Protein AF-A0A968ZN61-F1 (afdb_monomer_lite)

Radius of gyration: 27.46 Å; chains: 1; bounding box: 70×58×65 Å

pLDDT: mean 72.93, std 14.41, range [35.94, 94.31]

Foldseek 3Di:
DDWDADPVVRFIWDADVVQQKIWGPPDPDTFMWHDPPPDIDTPPPCPVVVVVLVVVLCCLQPVVLVVLVVVCVVDPDPVVPDPDDDDDPVPVCPVSVVVSVVSNVVSNVVSVVSVCVVVVPPVVVVVVVVVVVVVCVVVDPDPPDDD

Sequence (147 aa):
MDVFACSFCQHLFTANLQAQSVQLADSLQPMAWYWNGISWRTAHHRDTSAALIWLFASTLTVIPVVIIALANYIFPPLESYGSSSAASVQDNLNFPVIWTGLTLISHGAMSLWLLAEYHRWPWYIASGIRLQRMGARWFGREPVGGN

Structure (mmCIF, N/CA/C/O backbone):
data_AF-A0A968ZN61-F1
#
_entry.id   AF-A0A968ZN61-F1
#
loop_
_atom_site.group_PDB
_atom_site.id
_atom_site.type_symbol
_atom_site.label_atom_id
_atom_site.label_alt_id
_atom_site.label_comp_id
_atom_site.label_asym_id
_atom_site.label_entity_id
_atom_site.label_seq_id
_atom_site.pdbx_PDB_ins_code
_atom_site.Cartn_x
_atom_site.Cartn_y
_atom_site.Cartn_z
_atom_site.occupancy
_atom_site.B_iso_or_equiv
_atom_site.auth_seq_id
_atom_site.auth_comp_id
_atom_site.auth_asym_id
_atom_site.auth_atom_id
_atom_site.pdbx_PDB_model_num
ATOM 1 N N . MET A 1 1 ? -37.086 -0.183 22.045 1.00 56.97 1 MET A N 1
ATOM 2 C CA . MET A 1 1 ? -35.640 0.110 21.984 1.00 56.97 1 MET A CA 1
ATOM 3 C C . MET A 1 1 ? -35.307 0.642 23.342 1.00 56.97 1 MET A C 1
ATOM 5 O O . MET A 1 1 ? -35.891 1.644 23.739 1.00 56.97 1 MET A O 1
ATOM 9 N N . ASP A 1 2 ? -34.495 -0.109 24.073 1.00 70.75 2 ASP A N 1
ATOM 10 C CA . ASP A 1 2 ? -34.474 -0.016 25.526 1.00 70.75 2 ASP A CA 1
ATOM 11 C C . ASP A 1 2 ? -33.077 0.437 25.951 1.00 70.75 2 ASP A C 1
ATOM 13 O O . ASP A 1 2 ? -32.060 -0.021 25.417 1.00 70.75 2 ASP A O 1
ATOM 17 N N . VAL A 1 3 ? -33.033 1.408 26.859 1.00 71.38 3 VAL A N 1
ATOM 18 C CA . VAL A 1 3 ? -31.791 2.015 27.341 1.00 71.38 3 VAL A CA 1
ATOM 19 C C . VAL A 1 3 ? -31.487 1.445 28.715 1.00 71.38 3 VAL A C 1
ATOM 21 O O . VAL A 1 3 ? -32.321 1.486 29.616 1.00 71.38 3 VAL A O 1
ATOM 24 N N . PHE A 1 4 ? -30.276 0.925 28.869 1.00 75.38 4 PHE A N 1
ATOM 25 C CA . PHE A 1 4 ? -29.781 0.331 30.099 1.00 75.38 4 PHE A CA 1
ATOM 26 C C . PHE A 1 4 ? -28.619 1.169 30.624 1.00 75.38 4 PHE A C 1
ATOM 28 O O . PHE A 1 4 ? -27.692 1.500 29.888 1.00 75.38 4 PHE A O 1
ATOM 35 N N . ALA A 1 5 ? -28.653 1.505 31.909 1.00 73.56 5 ALA A N 1
ATOM 36 C CA . ALA A 1 5 ? -27.543 2.160 32.587 1.00 73.56 5 ALA A CA 1
ATOM 37 C C . ALA A 1 5 ? -26.805 1.130 33.448 1.00 73.56 5 ALA A C 1
ATOM 39 O O . ALA A 1 5 ? -27.428 0.413 34.233 1.00 73.56 5 ALA A O 1
ATOM 40 N N . CYS A 1 6 ? -25.479 1.052 33.321 1.00 70.50 6 CYS A N 1
ATOM 41 C CA . CYS A 1 6 ? -24.674 0.259 34.246 1.00 70.50 6 CYS A CA 1
ATOM 42 C C . CYS A 1 6 ? -24.374 1.105 35.489 1.00 70.50 6 CYS A C 1
ATOM 44 O O . CYS A 1 6 ? -23.647 2.094 35.399 1.00 70.50 6 CYS A O 1
ATOM 46 N N . SER A 1 7 ? -24.901 0.714 36.651 1.00 72.81 7 SER A N 1
ATOM 47 C CA . SER A 1 7 ? -24.700 1.444 37.913 1.00 72.81 7 SER A CA 1
ATOM 48 C C . SER A 1 7 ? -23.238 1.485 38.369 1.00 72.81 7 SER A C 1
ATOM 50 O O . SER A 1 7 ? -22.843 2.415 39.064 1.00 72.81 7 SER A O 1
ATOM 52 N N . PHE A 1 8 ? -22.428 0.508 37.953 1.00 73.38 8 PHE A N 1
ATOM 53 C CA . PHE A 1 8 ? -21.010 0.421 38.299 1.00 73.38 8 PHE A CA 1
ATOM 54 C C . PHE A 1 8 ? -20.125 1.299 37.403 1.00 73.38 8 PHE A C 1
ATOM 56 O O . PHE A 1 8 ? -19.220 1.965 37.893 1.00 73.38 8 PHE A O 1
ATOM 63 N N . CYS A 1 9 ? -20.396 1.322 36.093 1.00 73.12 9 CYS A N 1
ATOM 64 C CA . CYS A 1 9 ? -19.578 2.052 35.116 1.00 73.12 9 CYS A CA 1
ATOM 65 C C . CYS A 1 9 ? -20.107 3.458 34.796 1.00 73.12 9 CYS A C 1
ATOM 67 O O . CYS A 1 9 ? -19.454 4.177 34.053 1.00 73.12 9 CYS A O 1
ATOM 69 N N . GLN A 1 10 ? -21.299 3.819 35.287 1.00 75.06 10 GLN A N 1
ATOM 70 C CA . GLN A 1 10 ? -21.987 5.091 35.021 1.00 75.06 10 GLN A CA 1
ATOM 71 C C . GLN A 1 10 ? -22.168 5.439 33.530 1.00 75.06 10 GLN A C 1
ATOM 73 O O . GLN A 1 10 ? -22.382 6.595 33.186 1.00 75.06 10 GLN A O 1
ATOM 78 N N . HIS A 1 11 ? -22.148 4.438 32.646 1.00 75.69 11 HIS A N 1
ATOM 79 C CA . HIS A 1 11 ? -22.360 4.629 31.213 1.00 75.69 11 HIS A CA 1
ATOM 80 C C . HIS A 1 11 ? -23.711 4.084 30.743 1.00 75.69 11 HIS A C 1
ATOM 82 O O . HIS A 1 11 ? -24.234 3.090 31.266 1.00 75.69 11 HIS A O 1
ATOM 88 N N . LEU A 1 12 ? -24.248 4.755 29.724 1.00 75.81 12 LEU A N 1
ATOM 89 C CA . LEU A 1 12 ? -25.505 4.436 29.059 1.00 75.81 12 LEU A CA 1
ATOM 90 C C . LEU A 1 12 ? -25.252 3.491 27.880 1.00 75.81 12 LEU A C 1
ATOM 92 O O . LEU A 1 12 ? -24.448 3.768 26.987 1.00 75.81 12 LEU A O 1
ATOM 96 N N . PHE A 1 13 ? -25.982 2.385 27.855 1.00 73.06 13 PHE A N 1
ATOM 97 C CA . PHE A 1 13 ? -25.978 1.409 26.777 1.00 73.06 13 PHE A CA 1
ATOM 98 C C . PHE A 1 13 ? -27.361 1.377 26.136 1.00 73.06 13 PHE A C 1
ATOM 100 O O . PHE A 1 13 ? -28.379 1.313 26.822 1.00 73.06 13 PHE A O 1
ATOM 107 N N . THR A 1 14 ? -27.414 1.391 24.810 1.00 75.00 14 THR A N 1
ATOM 108 C CA . THR A 1 14 ? -28.646 1.110 24.069 1.00 75.00 14 THR A CA 1
ATOM 109 C C . THR A 1 14 ? -28.622 -0.369 23.709 1.00 75.00 14 THR A C 1
ATOM 111 O O . THR A 1 14 ? -27.649 -0.841 23.112 1.00 75.00 14 THR A O 1
ATOM 114 N N . ALA A 1 15 ? -29.646 -1.128 24.093 1.00 71.06 15 ALA A N 1
ATOM 115 C CA . ALA A 1 15 ? -29.768 -2.513 23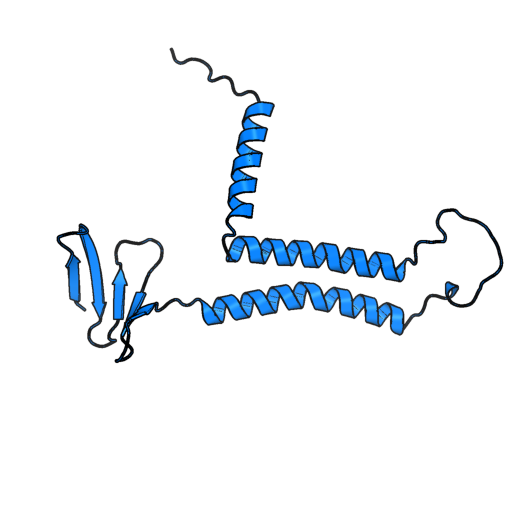.661 1.00 71.06 15 ALA A CA 1
ATOM 116 C C . ALA A 1 15 ? -30.975 -2.657 22.735 1.00 71.06 15 ALA A C 1
ATOM 118 O O . ALA A 1 15 ? -32.109 -2.290 23.052 1.00 71.06 15 ALA A O 1
ATOM 119 N N . ASN A 1 16 ? -30.713 -3.220 21.563 1.00 71.75 16 ASN A N 1
ATOM 120 C CA . ASN A 1 16 ? -31.737 -3.680 20.651 1.00 71.75 16 ASN A CA 1
ATOM 121 C C . ASN A 1 16 ? -31.863 -5.195 20.821 1.00 71.75 16 ASN A C 1
ATOM 123 O O . ASN A 1 16 ? -31.117 -5.963 20.217 1.00 71.75 16 ASN A O 1
ATOM 127 N N . LEU A 1 17 ? -32.803 -5.611 21.671 1.00 68.44 17 LEU A N 1
ATOM 128 C CA . LEU A 1 17 ? -33.087 -7.020 21.960 1.00 68.44 17 LEU A CA 1
ATOM 129 C C . LEU A 1 17 ? -33.592 -7.774 20.720 1.00 68.44 17 LEU A C 1
ATOM 131 O O . LEU A 1 17 ? -33.324 -8.961 20.569 1.00 68.44 17 LEU A O 1
ATOM 135 N N . GLN A 1 18 ? -34.266 -7.071 19.807 1.00 69.31 18 GLN A N 1
ATOM 136 C CA . GLN A 1 18 ? -34.819 -7.634 18.576 1.00 69.31 18 GLN A CA 1
ATOM 137 C C . GLN A 1 18 ? -33.721 -7.939 17.545 1.00 69.31 18 GLN A C 1
ATOM 139 O O . GLN A 1 18 ? -33.792 -8.942 16.845 1.00 69.31 18 GLN A O 1
ATOM 144 N N . ALA A 1 19 ? -32.677 -7.106 17.502 1.00 63.16 19 ALA A N 1
ATOM 145 C CA . ALA A 1 19 ? -31.476 -7.314 16.690 1.00 63.16 19 ALA A CA 1
ATOM 146 C C . ALA A 1 19 ? -30.324 -7.996 17.461 1.00 63.16 19 ALA A C 1
ATOM 148 O O . ALA A 1 19 ? -29.224 -8.118 16.928 1.00 63.16 19 ALA A O 1
ATOM 149 N N . GLN A 1 20 ? -30.557 -8.393 18.721 1.00 74.38 20 GLN A N 1
ATOM 150 C CA . GLN A 1 20 ? -29.562 -8.951 19.648 1.00 74.38 20 GLN A CA 1
ATOM 151 C C . GLN A 1 20 ? -28.233 -8.173 19.674 1.00 74.38 20 GLN A C 1
ATOM 153 O O . GLN A 1 20 ? -27.144 -8.753 19.713 1.00 74.38 20 GLN A O 1
ATOM 158 N N . SER A 1 21 ? -28.323 -6.842 19.642 1.00 70.06 21 SER A N 1
ATOM 159 C CA . SER A 1 21 ? -27.163 -5.956 19.589 1.00 70.06 21 SER A CA 1
ATOM 160 C C . SER A 1 21 ? -27.156 -4.966 20.746 1.00 70.06 21 SER A C 1
ATOM 162 O O . SER A 1 21 ? -28.196 -4.397 21.078 1.00 70.06 21 SER A O 1
ATOM 164 N N . VAL A 1 22 ? -25.981 -4.704 21.307 1.00 73.69 22 VAL A N 1
ATOM 165 C CA . VAL A 1 22 ? -25.763 -3.724 22.378 1.00 73.69 22 VAL A CA 1
ATOM 166 C C . VAL A 1 22 ? -24.779 -2.674 21.878 1.00 73.69 22 VAL A C 1
ATOM 168 O O . VAL A 1 22 ? -23.733 -3.023 21.338 1.00 73.69 22 VAL A O 1
ATOM 171 N N . GLN A 1 23 ? -25.101 -1.395 22.041 1.00 70.38 23 GLN A N 1
ATOM 172 C CA . GLN A 1 23 ? -24.260 -0.275 21.618 1.00 70.38 23 GLN A CA 1
ATOM 173 C C . GLN A 1 23 ? -24.008 0.663 22.796 1.00 70.38 23 GLN A C 1
ATOM 175 O O . GLN A 1 23 ? -24.934 0.988 23.541 1.00 70.38 23 GLN A O 1
ATOM 180 N N . LEU A 1 24 ? -22.767 1.115 22.966 1.00 73.25 24 LEU A N 1
ATOM 181 C CA . LEU A 1 24 ? -22.446 2.145 23.953 1.00 73.25 24 LEU A CA 1
ATOM 182 C C . LEU A 1 24 ? -22.914 3.511 23.428 1.00 73.25 24 LEU A C 1
ATOM 184 O O . LEU A 1 24 ? -22.425 3.968 22.397 1.00 73.25 24 LEU A O 1
ATOM 188 N N . ALA A 1 25 ? -23.857 4.148 24.126 1.00 63.31 25 ALA A N 1
ATOM 189 C CA . ALA A 1 25 ? -24.476 5.405 23.688 1.00 63.31 25 ALA A CA 1
ATOM 190 C C . ALA A 1 25 ? -23.553 6.623 23.862 1.00 63.31 25 ALA A C 1
ATOM 192 O O . ALA A 1 25 ? -23.746 7.647 23.218 1.00 63.31 25 ALA A O 1
ATOM 193 N N . ASP A 1 26 ? -22.566 6.498 24.749 1.00 60.78 26 ASP A N 1
ATOM 194 C CA . ASP A 1 26 ? -21.774 7.607 25.290 1.00 60.78 26 ASP A CA 1
ATOM 195 C C . ASP A 1 26 ? -20.374 7.734 24.654 1.00 60.78 26 ASP A C 1
ATOM 197 O O . ASP A 1 26 ? -19.514 8.475 25.118 1.00 60.78 26 ASP A O 1
ATOM 201 N N . SER A 1 27 ? -20.106 6.978 23.583 1.00 59.25 27 SER A N 1
ATOM 202 C CA . SER A 1 27 ? -18.820 7.006 22.883 1.00 59.25 27 SER A CA 1
ATOM 203 C C . SER A 1 27 ? -18.950 7.678 21.521 1.00 59.25 27 SER A C 1
ATOM 205 O O . SER A 1 27 ? -19.778 7.294 20.699 1.00 59.25 27 SER A O 1
ATOM 207 N N . LEU A 1 28 ? -18.047 8.625 21.242 1.00 53.78 28 LEU A N 1
ATOM 208 C CA . LEU A 1 28 ? -17.875 9.259 19.925 1.00 53.78 28 LEU A CA 1
ATOM 209 C C . LEU A 1 28 ? -17.591 8.243 18.804 1.00 53.78 28 LEU A C 1
ATOM 211 O O . LEU A 1 28 ? -17.777 8.544 17.627 1.00 53.78 28 LEU A O 1
ATOM 215 N N . GLN A 1 29 ? -17.133 7.040 19.160 1.00 55.91 29 GLN A N 1
ATOM 216 C CA . GLN A 1 29 ? -17.014 5.904 18.254 1.00 55.91 29 GLN A CA 1
ATOM 217 C C . GLN A 1 29 ? -18.045 4.845 18.661 1.00 55.91 29 GLN A C 1
ATOM 219 O O . GLN A 1 29 ? -17.907 4.274 19.749 1.00 55.91 29 GLN A O 1
ATOM 224 N N . PRO A 1 30 ? -19.063 4.563 17.824 1.00 56.53 30 PRO A N 1
ATOM 225 C CA . PRO A 1 30 ? -20.108 3.604 18.148 1.00 56.53 30 PRO A CA 1
ATOM 226 C C . PRO A 1 30 ? -19.508 2.199 18.214 1.00 56.53 30 PRO A C 1
ATOM 228 O O . PRO A 1 30 ? -19.300 1.516 17.210 1.00 56.53 30 PRO A O 1
ATOM 231 N N . MET A 1 31 ? -19.190 1.775 19.432 1.00 63.88 31 MET A N 1
ATOM 232 C CA . MET A 1 31 ? -18.802 0.409 19.737 1.00 63.88 31 MET A CA 1
ATOM 233 C C . MET A 1 31 ? -20.078 -0.394 19.956 1.00 63.88 31 MET A C 1
ATOM 235 O O . MET A 1 31 ? -20.752 -0.291 20.981 1.00 63.88 31 MET A O 1
ATOM 239 N N . ALA A 1 32 ? -20.432 -1.147 18.923 1.00 68.88 32 ALA A N 1
ATOM 240 C CA . ALA A 1 32 ? -21.565 -2.047 18.916 1.00 68.88 32 ALA A CA 1
ATOM 241 C C . ALA A 1 32 ? -21.070 -3.491 19.061 1.00 68.88 32 ALA A C 1
ATOM 243 O O . ALA A 1 32 ? -20.027 -3.860 18.519 1.00 68.88 32 ALA A O 1
ATOM 244 N N . TRP A 1 33 ? -21.826 -4.318 19.770 1.00 73.19 33 TRP A N 1
ATOM 245 C CA . TRP A 1 33 ? -21.638 -5.760 19.873 1.00 73.19 33 TRP A CA 1
ATOM 246 C C . TRP A 1 33 ? -22.907 -6.463 19.418 1.00 73.19 33 TRP A C 1
ATOM 248 O O . TRP A 1 33 ? -24.005 -5.995 19.711 1.00 73.19 33 TRP A O 1
ATOM 258 N N . TYR A 1 34 ? -22.761 -7.587 18.728 1.00 75.69 34 TYR A N 1
ATOM 259 C CA . TYR A 1 34 ? -23.862 -8.476 18.377 1.00 75.69 34 TYR A CA 1
ATOM 260 C C . TYR A 1 34 ? -23.658 -9.836 19.037 1.00 75.69 34 TYR A C 1
ATOM 262 O O . TYR A 1 34 ? -22.531 -10.325 19.180 1.00 75.69 34 TYR A O 1
ATOM 270 N N . TRP A 1 35 ? -24.759 -10.450 19.449 1.00 73.62 35 TRP A N 1
ATOM 271 C CA . TRP A 1 35 ? -24.770 -11.818 19.939 1.00 73.62 35 TRP A CA 1
ATOM 272 C C . TRP A 1 35 ? -25.033 -12.773 18.774 1.00 73.62 35 TRP A C 1
ATOM 274 O O . TRP A 1 35 ? -26.029 -12.632 18.072 1.00 73.62 35 TRP A O 1
ATOM 284 N N . ASN A 1 36 ? -24.147 -13.748 18.555 1.00 72.44 36 ASN A N 1
ATOM 285 C CA . ASN A 1 36 ? -24.299 -14.741 17.480 1.00 72.44 36 ASN A CA 1
ATOM 286 C C . ASN A 1 36 ? -24.879 -16.089 17.960 1.00 72.44 36 ASN A C 1
ATOM 288 O O . ASN A 1 36 ? -24.807 -17.076 17.231 1.00 72.44 36 ASN A O 1
ATOM 292 N N . GLY A 1 37 ? -25.388 -16.158 19.195 1.00 74.88 37 GLY A N 1
ATOM 293 C CA . GLY A 1 37 ? -25.877 -17.393 19.819 1.00 74.88 37 GLY A CA 1
ATOM 294 C C . GLY A 1 37 ? -24.835 -18.158 20.644 1.00 74.88 37 GLY A C 1
ATOM 295 O O . GLY A 1 37 ? -25.220 -18.912 21.532 1.00 74.88 37 GLY A O 1
ATOM 296 N N . ILE A 1 38 ? -23.537 -17.947 20.399 1.00 77.31 38 ILE A N 1
ATOM 297 C CA . ILE A 1 38 ? -22.433 -18.666 21.066 1.00 77.31 38 ILE A CA 1
ATOM 298 C C . ILE A 1 38 ? -21.495 -17.689 21.787 1.00 77.31 38 ILE A C 1
ATOM 300 O O . ILE A 1 38 ? -21.016 -17.966 22.884 1.00 77.31 38 ILE A O 1
ATOM 304 N N . SER A 1 39 ? -21.212 -16.542 21.174 1.00 76.56 39 SER A N 1
ATOM 305 C CA . SER A 1 39 ? -20.318 -15.525 21.713 1.00 76.56 39 SER A CA 1
ATOM 306 C C . SER A 1 39 ? -20.742 -14.109 21.327 1.00 76.56 39 SER A C 1
ATOM 308 O O . SER A 1 39 ? -21.360 -13.861 20.287 1.00 76.56 39 SER A O 1
ATOM 310 N N . TRP A 1 40 ? -20.379 -13.156 22.187 1.00 71.88 40 TRP A N 1
ATOM 311 C CA . TRP A 1 40 ? -20.481 -11.731 21.900 1.00 71.88 40 TRP A CA 1
ATOM 312 C C . TRP A 1 40 ? -19.364 -11.351 20.931 1.00 71.88 40 TRP A C 1
ATOM 314 O O . TRP A 1 40 ? -18.183 -11.518 21.241 1.00 71.88 40 TRP A O 1
ATOM 324 N N . ARG A 1 41 ? -19.726 -10.840 19.754 1.00 66.38 41 ARG A N 1
ATOM 325 C CA . ARG A 1 41 ? -18.774 -10.332 18.763 1.00 66.38 41 ARG A CA 1
ATOM 326 C C . ARG A 1 41 ? -18.923 -8.827 18.626 1.00 66.38 41 ARG A C 1
ATOM 328 O O . ARG A 1 41 ? -20.023 -8.288 18.676 1.00 66.38 41 ARG A O 1
ATOM 335 N N . THR A 1 42 ? -17.808 -8.131 18.453 1.00 68.06 42 THR A N 1
ATOM 336 C CA . THR A 1 42 ? -17.821 -6.705 18.126 1.00 68.06 42 THR A CA 1
ATOM 337 C C . THR A 1 42 ? -18.413 -6.533 16.726 1.00 68.06 42 THR A C 1
ATOM 339 O O . THR A 1 42 ? -17.936 -7.124 15.760 1.00 68.06 42 THR A O 1
ATOM 342 N N . ALA A 1 43 ? -19.458 -5.716 16.596 1.00 63.66 43 ALA A N 1
ATOM 343 C CA . ALA A 1 43 ? -20.052 -5.279 15.330 1.00 63.66 43 ALA A CA 1
ATOM 344 C C . ALA A 1 43 ? -19.155 -4.229 14.655 1.00 63.66 43 ALA A C 1
ATOM 346 O O . ALA A 1 43 ? -19.594 -3.170 14.208 1.00 63.66 43 ALA A O 1
ATOM 347 N N . HIS A 1 44 ? -17.851 -4.480 14.660 1.00 57.12 44 HIS A N 1
ATOM 348 C CA . HIS A 1 44 ? -16.894 -3.568 14.089 1.00 57.12 44 HIS A CA 1
ATOM 349 C C . HIS A 1 44 ? -17.003 -3.699 12.568 1.00 57.12 44 HIS A C 1
ATOM 351 O O . HIS A 1 44 ? -16.707 -4.750 12.008 1.00 57.12 44 HIS A O 1
ATOM 357 N N . HIS A 1 45 ? -17.397 -2.615 11.898 1.00 51.94 45 HIS A N 1
ATOM 358 C CA . HIS A 1 45 ? -17.381 -2.411 10.438 1.00 51.94 45 HIS A CA 1
ATOM 359 C C . HIS A 1 45 ? -15.967 -2.513 9.800 1.00 51.94 45 HIS A C 1
ATOM 361 O O . HIS A 1 45 ? -15.679 -1.930 8.752 1.00 51.94 45 HIS A O 1
ATOM 367 N N . ARG A 1 46 ? -15.048 -3.222 10.459 1.00 54.72 46 ARG A N 1
ATOM 368 C CA . ARG A 1 46 ? -13.599 -3.180 10.270 1.00 54.72 46 ARG A CA 1
ATOM 369 C C . ARG A 1 46 ? -13.110 -4.062 9.137 1.00 54.72 46 ARG A C 1
ATOM 371 O O . ARG A 1 46 ? -12.088 -3.731 8.551 1.00 54.72 46 ARG A O 1
ATOM 378 N N . ASP A 1 47 ? -13.832 -5.118 8.780 1.00 59.16 47 ASP A N 1
ATOM 379 C CA . ASP A 1 47 ? -13.301 -6.078 7.808 1.00 59.16 47 ASP A CA 1
ATOM 380 C C . ASP A 1 47 ? -13.407 -5.556 6.369 1.00 59.16 47 ASP A C 1
ATOM 382 O O . ASP A 1 47 ? -12.420 -5.562 5.633 1.00 59.16 47 ASP A O 1
ATOM 386 N N . THR A 1 48 ? -14.558 -5.002 5.974 1.00 64.44 48 THR A N 1
ATOM 387 C CA . THR A 1 48 ? -14.743 -4.481 4.608 1.00 64.44 48 THR A CA 1
ATOM 388 C C . THR A 1 48 ? -13.920 -3.219 4.359 1.00 64.44 48 THR A C 1
ATOM 390 O O . THR A 1 48 ? -13.304 -3.075 3.307 1.00 64.44 48 THR A O 1
ATOM 393 N N . SER A 1 49 ? -13.871 -2.310 5.337 1.00 75.06 49 SER A N 1
ATOM 394 C CA . SER A 1 49 ? -13.091 -1.072 5.237 1.00 75.06 49 SER A CA 1
ATOM 395 C C . SER A 1 49 ? -11.586 -1.350 5.222 1.00 75.06 49 SER A C 1
ATOM 397 O O . SER A 1 49 ? -10.878 -0.783 4.391 1.00 75.06 49 SER A O 1
ATOM 399 N N . ALA A 1 50 ? -11.099 -2.289 6.043 1.00 78.75 50 ALA A N 1
ATOM 400 C CA . ALA A 1 50 ? -9.704 -2.720 5.994 1.00 78.75 50 ALA A CA 1
ATOM 401 C C . ALA A 1 50 ? -9.350 -3.331 4.635 1.00 78.75 50 ALA A C 1
ATOM 403 O O . ALA A 1 50 ? -8.330 -2.959 4.057 1.00 78.75 50 ALA A O 1
ATOM 404 N N . ALA A 1 51 ? -10.185 -4.232 4.109 1.00 82.25 51 ALA A N 1
ATOM 405 C CA . ALA A 1 51 ? -9.933 -4.876 2.823 1.00 82.25 51 ALA A CA 1
ATOM 406 C C . ALA A 1 51 ? -9.848 -3.856 1.676 1.00 82.25 51 ALA A C 1
ATOM 408 O O . ALA A 1 51 ? -8.931 -3.928 0.858 1.00 82.25 51 ALA A O 1
ATOM 409 N N . LEU A 1 52 ? -10.747 -2.866 1.650 1.00 85.94 52 LEU A N 1
ATOM 410 C CA . LEU A 1 52 ? -10.730 -1.793 0.651 1.00 85.94 52 LEU A CA 1
ATOM 411 C C . LEU A 1 52 ? -9.476 -0.918 0.754 1.00 85.94 52 LEU A C 1
ATOM 413 O O . LEU A 1 52 ? -8.897 -0.560 -0.268 1.00 85.94 52 LEU A O 1
ATOM 417 N N . ILE A 1 53 ? -9.025 -0.607 1.970 1.00 86.31 53 ILE A N 1
ATOM 418 C CA . ILE A 1 53 ? -7.819 0.203 2.191 1.00 86.31 53 ILE A CA 1
ATOM 419 C C . ILE A 1 53 ? -6.561 -0.559 1.763 1.00 86.31 53 ILE A C 1
ATOM 421 O O . ILE A 1 53 ? -5.703 0.007 1.089 1.00 86.31 53 ILE A O 1
ATOM 425 N N . TRP A 1 54 ? -6.468 -1.851 2.084 1.00 86.69 54 TRP A N 1
ATOM 426 C CA . TRP A 1 54 ? -5.376 -2.710 1.615 1.00 86.69 54 TRP A CA 1
ATOM 427 C C . TRP A 1 54 ? -5.367 -2.854 0.090 1.00 86.69 54 TRP A C 1
ATOM 429 O O . TRP A 1 54 ? -4.305 -2.778 -0.535 1.00 86.69 54 TRP A O 1
ATOM 439 N N . LEU A 1 55 ? -6.541 -3.010 -0.528 1.00 91.56 55 LEU A N 1
ATOM 440 C CA . LEU A 1 55 ? -6.676 -3.056 -1.982 1.00 91.56 55 LEU A CA 1
ATOM 441 C C . LEU A 1 55 ? -6.246 -1.732 -2.623 1.00 91.56 55 LEU A C 1
ATOM 443 O O . LEU A 1 55 ? -5.495 -1.735 -3.595 1.00 91.56 55 LEU A O 1
ATOM 447 N N . PHE A 1 56 ? -6.654 -0.596 -2.061 1.00 92.25 56 PHE A N 1
ATOM 448 C CA . PHE A 1 56 ? -6.260 0.716 -2.566 1.00 92.25 56 PHE A CA 1
ATOM 449 C C . PHE A 1 56 ? -4.747 0.951 -2.441 1.00 92.25 56 PHE A C 1
ATOM 451 O O . PHE A 1 56 ? -4.103 1.336 -3.416 1.00 92.25 56 PHE A O 1
ATOM 458 N N . ALA A 1 57 ? -4.157 0.650 -1.280 1.00 91.62 57 ALA A N 1
ATOM 459 C CA . ALA A 1 57 ? -2.725 0.824 -1.031 1.00 91.62 57 ALA A CA 1
ATOM 460 C C . ALA A 1 57 ? -1.862 -0.087 -1.929 1.00 91.62 57 ALA A C 1
ATOM 462 O O . ALA A 1 57 ? -0.857 0.345 -2.497 1.00 91.62 57 ALA A O 1
ATOM 463 N N . SER A 1 58 ? -2.280 -1.344 -2.117 1.00 90.88 58 SER A N 1
ATOM 464 C CA . SER A 1 58 ? -1.602 -2.266 -3.037 1.00 90.88 58 SER A CA 1
ATOM 465 C C . SER A 1 58 ? -1.723 -1.809 -4.489 1.00 90.88 58 SER A C 1
ATOM 467 O O . SER A 1 58 ? -0.720 -1.776 -5.196 1.00 90.88 58 SER A O 1
ATOM 469 N N . THR A 1 59 ? -2.905 -1.363 -4.917 1.00 94.00 59 THR A N 1
ATOM 470 C CA . THR A 1 59 ? -3.134 -0.827 -6.267 1.00 94.00 59 THR A CA 1
ATOM 471 C C . THR A 1 59 ? -2.253 0.392 -6.542 1.00 94.00 59 THR A C 1
ATOM 473 O O . THR A 1 59 ? -1.592 0.453 -7.580 1.00 94.00 59 THR A O 1
ATOM 476 N N . LEU A 1 60 ? -2.178 1.325 -5.588 1.00 93.75 60 LEU A N 1
ATOM 477 C CA . LEU A 1 60 ? -1.368 2.541 -5.689 1.00 93.75 60 LEU A CA 1
ATOM 478 C C . LEU A 1 60 ? 0.137 2.246 -5.750 1.00 93.75 60 LEU A C 1
ATOM 480 O O . LEU A 1 60 ? 0.879 3.013 -6.351 1.00 93.75 60 LEU A O 1
ATOM 484 N N . THR A 1 61 ? 0.588 1.127 -5.179 1.00 93.44 61 THR A N 1
ATOM 485 C CA . THR A 1 61 ? 1.994 0.697 -5.246 1.00 93.44 61 THR A CA 1
ATOM 486 C C . THR A 1 61 ? 2.300 -0.109 -6.511 1.00 93.44 61 THR A C 1
ATOM 488 O O . THR A 1 61 ? 3.325 0.112 -7.152 1.00 93.44 61 THR A O 1
ATOM 491 N N . VAL A 1 62 ? 1.427 -1.047 -6.887 1.00 93.69 62 VAL A N 1
ATOM 492 C CA . VAL A 1 62 ? 1.686 -2.020 -7.960 1.00 93.69 62 VAL A CA 1
ATOM 493 C C . VAL A 1 62 ? 1.486 -1.407 -9.342 1.00 93.69 62 VAL A C 1
ATOM 495 O O . VAL A 1 62 ? 2.344 -1.595 -10.202 1.00 93.69 62 VAL A O 1
ATOM 498 N N . ILE A 1 63 ? 0.399 -0.660 -9.574 1.00 94.31 63 ILE A N 1
ATOM 499 C CA . ILE A 1 63 ? 0.085 -0.126 -10.912 1.00 94.31 63 ILE A CA 1
ATOM 500 C C . ILE A 1 63 ? 1.231 0.727 -11.482 1.00 94.31 63 ILE A C 1
ATOM 502 O O . ILE A 1 63 ? 1.661 0.446 -12.602 1.00 94.31 63 ILE A O 1
ATOM 506 N N . PRO A 1 64 ? 1.783 1.719 -10.758 1.00 89.94 64 PRO A N 1
ATOM 507 C CA . PRO A 1 64 ? 2.840 2.575 -11.297 1.00 89.94 64 PRO A CA 1
ATOM 508 C C . PRO A 1 64 ? 4.112 1.794 -11.635 1.00 89.94 64 PRO A C 1
ATOM 510 O O . PRO A 1 64 ? 4.730 2.018 -12.673 1.00 89.94 64 PRO A O 1
ATOM 513 N N . VAL A 1 65 ? 4.474 0.830 -10.786 1.00 91.25 65 VAL A N 1
ATOM 514 C CA . VAL A 1 65 ? 5.655 -0.019 -10.985 1.00 91.25 65 VAL A CA 1
ATOM 515 C C . VAL A 1 65 ? 5.468 -0.928 -12.196 1.00 91.25 65 VAL A C 1
ATOM 517 O O . VAL A 1 65 ? 6.375 -1.046 -13.016 1.00 91.25 65 VAL A O 1
ATOM 520 N N . VAL A 1 66 ? 4.281 -1.521 -12.354 1.00 92.19 66 VAL A N 1
ATOM 521 C CA . VAL A 1 66 ? 3.947 -2.371 -13.504 1.00 92.19 66 VAL A CA 1
ATOM 522 C C . VAL A 1 66 ? 3.948 -1.571 -14.804 1.00 92.19 66 VAL A C 1
ATOM 524 O O . VAL A 1 66 ? 4.498 -2.050 -15.790 1.00 92.19 66 VAL A O 1
ATOM 527 N N . ILE A 1 67 ? 3.401 -0.350 -14.815 1.00 92.06 67 ILE A N 1
ATOM 528 C CA . ILE A 1 67 ? 3.424 0.525 -15.999 1.00 92.06 67 ILE A CA 1
ATOM 529 C C . ILE A 1 67 ? 4.866 0.811 -16.428 1.00 92.06 67 ILE A C 1
ATOM 531 O O . ILE A 1 67 ? 5.190 0.690 -17.607 1.00 92.06 67 ILE A O 1
ATOM 535 N N . ILE A 1 68 ? 5.746 1.147 -15.483 1.00 87.44 68 ILE A N 1
ATOM 536 C CA . ILE A 1 68 ? 7.154 1.435 -15.786 1.00 87.44 68 ILE A CA 1
ATOM 537 C C . ILE A 1 68 ? 7.896 0.170 -16.230 1.00 87.44 68 ILE A C 1
ATOM 539 O O . ILE A 1 68 ? 8.681 0.220 -17.176 1.00 87.44 68 ILE A O 1
ATOM 543 N N . ALA A 1 69 ? 7.642 -0.974 -15.595 1.00 85.88 69 ALA A N 1
ATOM 544 C CA . ALA A 1 69 ? 8.240 -2.245 -15.994 1.00 85.88 69 ALA A CA 1
ATOM 545 C C . ALA A 1 69 ? 7.804 -2.656 -17.412 1.00 85.88 69 ALA A C 1
ATOM 547 O O . ALA A 1 69 ? 8.643 -3.038 -18.227 1.00 85.88 69 ALA A O 1
ATOM 548 N N . LEU A 1 70 ? 6.514 -2.512 -17.735 1.00 89.31 70 LEU A N 1
ATOM 549 C CA . LEU A 1 70 ? 5.974 -2.758 -19.074 1.00 89.31 70 LEU A CA 1
ATOM 550 C C . LEU A 1 70 ? 6.555 -1.795 -20.108 1.00 89.31 70 LEU A C 1
ATOM 552 O O . LEU A 1 70 ? 6.927 -2.232 -21.193 1.00 89.31 70 LEU A O 1
ATOM 556 N N . ALA A 1 71 ? 6.682 -0.508 -19.778 1.00 86.25 71 ALA A N 1
ATOM 557 C CA . ALA A 1 71 ? 7.297 0.470 -20.670 1.00 86.25 71 ALA A CA 1
ATOM 558 C C . ALA A 1 71 ? 8.746 0.088 -21.010 1.00 86.25 71 ALA A C 1
ATOM 560 O O . ALA A 1 71 ? 9.120 0.118 -22.179 1.00 86.25 71 ALA A O 1
ATOM 561 N N . ASN A 1 72 ? 9.526 -0.355 -20.019 1.00 83.75 72 ASN A N 1
ATOM 562 C CA . ASN A 1 72 ? 10.894 -0.837 -20.233 1.00 83.75 72 ASN A CA 1
ATOM 563 C C . ASN A 1 72 ? 10.963 -2.142 -21.037 1.00 83.75 72 ASN A C 1
ATOM 565 O O . ASN A 1 72 ? 11.932 -2.361 -21.758 1.00 83.75 72 ASN A O 1
ATOM 569 N N . TYR A 1 73 ? 9.955 -3.009 -20.921 1.00 83.56 73 TYR A N 1
ATOM 570 C CA . TYR A 1 73 ? 9.876 -4.236 -21.713 1.00 83.56 73 TYR A CA 1
A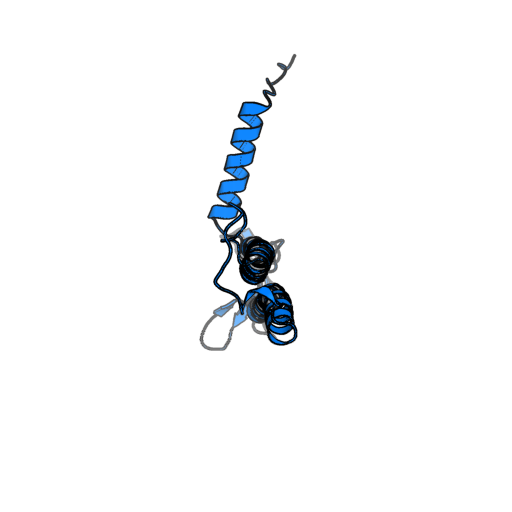TOM 571 C C . TYR A 1 73 ? 9.528 -3.959 -23.184 1.00 83.56 73 TYR A C 1
ATOM 573 O O . TYR A 1 73 ? 10.111 -4.566 -24.078 1.00 83.56 73 TYR A O 1
ATOM 581 N N . ILE A 1 74 ? 8.588 -3.042 -23.439 1.00 86.62 74 ILE A N 1
ATOM 582 C CA . ILE A 1 74 ? 8.136 -2.686 -24.795 1.00 86.62 74 ILE A CA 1
ATOM 583 C C . ILE A 1 74 ? 9.180 -1.823 -25.517 1.00 86.62 74 ILE A C 1
ATOM 585 O O . ILE A 1 74 ? 9.395 -1.992 -26.716 1.00 86.62 74 ILE A O 1
ATOM 589 N N . PHE A 1 75 ? 9.838 -0.918 -24.791 1.00 83.25 75 PHE A N 1
ATOM 590 C CA . PHE A 1 75 ? 10.852 -0.007 -25.317 1.00 83.25 75 PHE A CA 1
ATOM 591 C C . PHE A 1 75 ? 12.188 -0.237 -24.599 1.00 83.25 75 PHE A C 1
ATOM 593 O O . PHE A 1 75 ? 12.575 0.566 -23.745 1.00 83.25 75 PHE A O 1
ATOM 600 N N . PRO A 1 76 ? 12.899 -1.339 -24.905 1.00 74.00 76 PRO A N 1
ATOM 601 C CA . PRO A 1 76 ? 14.189 -1.604 -24.288 1.00 74.00 76 PRO A CA 1
ATOM 602 C C . PRO A 1 76 ? 15.195 -0.501 -24.667 1.00 74.00 76 PRO A C 1
ATOM 604 O O . PRO A 1 76 ? 15.256 -0.100 -25.834 1.00 74.00 76 PRO A O 1
ATOM 607 N N . PRO A 1 77 ? 15.998 0.005 -23.712 1.00 67.62 77 PRO A N 1
ATOM 608 C CA . PRO A 1 77 ? 16.996 1.027 -23.997 1.00 67.62 77 PRO A CA 1
ATOM 609 C C . PRO A 1 77 ? 18.069 0.472 -24.944 1.00 67.62 77 PRO A C 1
ATOM 611 O O . PRO A 1 77 ? 18.591 -0.633 -24.749 1.00 67.62 77 PRO A O 1
ATOM 614 N N . LEU A 1 78 ? 18.425 1.275 -25.952 1.00 63.72 78 LEU A N 1
ATOM 615 C CA . LEU A 1 78 ? 19.413 0.946 -26.991 1.00 63.72 78 LEU A CA 1
ATOM 616 C C . LEU A 1 78 ? 20.818 0.642 -26.424 1.00 63.72 78 LEU A C 1
ATOM 618 O O . LEU A 1 78 ? 21.642 0.031 -27.093 1.00 63.72 78 LEU A O 1
ATOM 622 N N . GLU A 1 79 ? 21.067 1.022 -25.172 1.00 58.09 79 GLU A N 1
ATOM 623 C CA . GLU A 1 79 ? 22.338 0.897 -24.445 1.00 58.09 79 GLU A CA 1
ATOM 624 C C . GLU A 1 79 ? 22.610 -0.531 -23.933 1.00 58.09 79 GLU A C 1
ATOM 626 O O . GLU A 1 79 ? 23.727 -0.860 -23.542 1.00 58.09 79 GLU A O 1
ATOM 631 N N . SER A 1 80 ? 21.607 -1.418 -23.965 1.00 53.47 80 SER A N 1
ATOM 632 C CA . SER A 1 80 ? 21.736 -2.811 -23.500 1.00 53.47 80 SER A CA 1
ATOM 633 C C . SER A 1 80 ? 22.549 -3.725 -24.436 1.00 53.47 80 SER A C 1
ATOM 635 O O . SER A 1 80 ? 22.814 -4.877 -24.091 1.00 53.47 80 SER A O 1
ATOM 637 N N . TYR A 1 81 ? 22.982 -3.212 -25.594 1.00 47.88 81 TYR A N 1
ATOM 638 C CA . TYR A 1 81 ? 23.709 -3.934 -26.644 1.00 47.88 81 TYR A CA 1
ATOM 639 C C . TYR A 1 81 ? 25.070 -3.273 -26.955 1.00 47.88 81 TYR A C 1
ATOM 641 O O . TYR A 1 81 ? 25.358 -2.935 -28.098 1.00 47.88 81 TYR A O 1
ATOM 649 N N . GLY A 1 82 ? 25.936 -3.036 -25.962 1.00 43.09 82 GLY A N 1
ATOM 650 C CA . GLY A 1 82 ? 27.220 -2.391 -26.274 1.00 43.09 82 GLY A CA 1
ATOM 651 C C . GLY A 1 82 ? 28.212 -2.244 -25.133 1.00 43.09 82 GLY A C 1
ATOM 652 O O . GLY A 1 82 ? 28.486 -1.140 -24.680 1.00 43.09 82 GLY A O 1
ATOM 653 N N . SER A 1 83 ? 28.839 -3.345 -24.721 1.00 52.47 83 SER A N 1
ATOM 654 C CA . SER A 1 83 ? 30.172 -3.261 -24.121 1.00 52.47 83 SER A CA 1
ATOM 655 C C . SER A 1 83 ? 31.158 -2.818 -25.205 1.00 52.47 83 SER A C 1
ATOM 657 O O . SER A 1 83 ? 31.438 -3.623 -26.085 1.00 52.47 83 SER A O 1
ATOM 659 N N . SER A 1 84 ? 31.631 -1.562 -25.166 1.00 42.62 84 SER A N 1
ATOM 660 C CA . SER A 1 84 ? 32.997 -1.136 -25.554 1.00 42.62 84 SER A CA 1
ATOM 661 C C . SER A 1 84 ? 33.099 0.364 -25.890 1.00 42.62 84 SER A C 1
ATOM 663 O O . SER A 1 84 ? 33.271 0.725 -27.048 1.00 42.62 84 SER A O 1
ATOM 665 N N . SER A 1 85 ? 33.066 1.253 -24.899 1.00 37.09 85 SER A N 1
ATOM 666 C CA . SER A 1 85 ? 33.904 2.469 -24.900 1.00 37.09 85 SER A CA 1
ATOM 667 C C . SER A 1 85 ? 33.680 3.234 -23.605 1.00 37.09 85 SER A C 1
ATOM 669 O O . SER A 1 85 ? 32.575 3.679 -23.321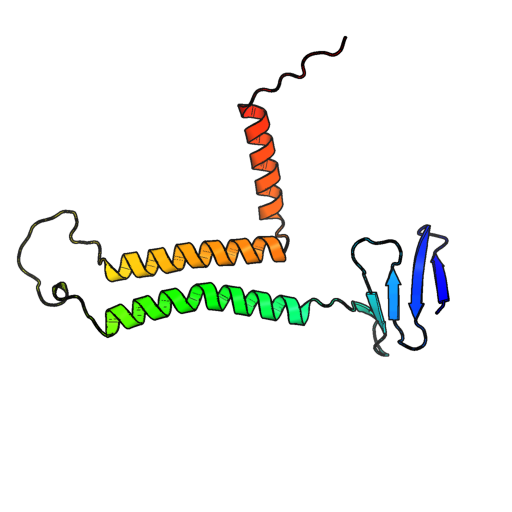 1.00 37.09 85 SER A O 1
ATOM 671 N N . ALA A 1 86 ? 34.742 3.360 -22.820 1.00 49.88 86 ALA A N 1
ATOM 672 C CA . ALA A 1 86 ? 34.785 4.141 -21.599 1.00 49.88 86 ALA A CA 1
ATOM 673 C C . ALA A 1 86 ? 34.383 5.605 -21.838 1.00 49.88 86 ALA A C 1
ATOM 675 O O . ALA A 1 86 ? 34.981 6.244 -22.701 1.00 49.88 86 ALA A O 1
ATOM 676 N N . ALA A 1 87 ? 33.447 6.128 -21.039 1.00 39.06 87 ALA A N 1
ATOM 677 C CA . ALA A 1 87 ? 33.562 7.404 -20.324 1.00 39.06 87 ALA A CA 1
ATOM 678 C C . ALA A 1 87 ? 32.177 7.863 -19.844 1.00 39.06 87 ALA A C 1
ATOM 680 O O . ALA A 1 87 ? 31.514 8.635 -20.525 1.00 39.06 87 ALA A O 1
ATOM 681 N N . SER A 1 88 ? 31.792 7.504 -18.624 1.00 35.94 88 SER A N 1
ATOM 682 C CA . SER A 1 88 ? 31.555 8.472 -17.554 1.00 35.94 88 SER A CA 1
ATOM 683 C C . SER A 1 88 ? 31.238 7.768 -16.231 1.00 35.94 88 SER A C 1
ATOM 685 O O . SER A 1 88 ? 30.646 6.698 -16.170 1.00 35.94 88 SER A O 1
ATOM 687 N N . VAL A 1 89 ? 31.577 8.414 -15.120 1.00 44.50 89 VAL A N 1
ATOM 688 C CA . VAL A 1 89 ? 31.238 7.985 -13.749 1.00 44.50 89 VAL A CA 1
ATOM 689 C C . VAL A 1 89 ? 29.704 7.950 -13.499 1.00 44.50 89 VAL A C 1
ATOM 691 O O . VAL A 1 89 ? 29.258 7.516 -12.441 1.00 44.50 89 VAL A O 1
ATOM 694 N N . GLN A 1 90 ? 28.887 8.317 -14.497 1.00 46.62 90 GLN A N 1
ATOM 695 C CA . GLN A 1 90 ? 27.423 8.211 -14.546 1.00 46.62 90 GLN A CA 1
ATOM 696 C C . GLN A 1 90 ? 26.925 6.854 -15.125 1.00 46.62 90 GLN A C 1
ATOM 698 O O . GLN A 1 90 ? 25.741 6.543 -14.998 1.00 46.62 90 GLN A O 1
ATOM 703 N N . ASP A 1 91 ? 27.814 6.014 -15.682 1.00 44.53 91 ASP A N 1
ATOM 704 C CA . ASP A 1 91 ? 27.502 4.822 -16.506 1.00 44.53 91 ASP A CA 1
ATOM 705 C C . ASP A 1 91 ? 27.075 3.545 -15.739 1.00 44.53 91 ASP A C 1
ATOM 707 O O . ASP A 1 91 ? 26.789 2.523 -16.356 1.00 44.53 91 ASP A O 1
ATOM 711 N N . ASN A 1 92 ? 27.014 3.539 -14.400 1.00 48.06 92 ASN A N 1
ATOM 712 C CA . ASN A 1 92 ? 26.538 2.359 -13.637 1.00 48.06 92 ASN A CA 1
ATOM 713 C C . ASN A 1 92 ? 25.057 2.429 -13.242 1.00 48.06 92 ASN A C 1
ATOM 715 O O . ASN A 1 92 ? 24.510 1.510 -12.627 1.00 48.06 92 ASN A O 1
ATOM 719 N N . LEU A 1 93 ? 24.400 3.538 -13.559 1.00 56.12 93 LEU A N 1
ATOM 720 C CA . LEU A 1 93 ? 23.037 3.797 -13.150 1.00 56.12 93 LEU A CA 1
ATOM 721 C C . LEU A 1 93 ? 22.110 3.405 -14.301 1.00 56.12 93 LEU A C 1
ATOM 723 O O . LEU A 1 93 ? 21.751 4.248 -15.113 1.00 56.12 93 LEU A O 1
ATOM 727 N N . ASN A 1 94 ? 21.719 2.126 -14.360 1.00 69.25 94 ASN A N 1
ATOM 728 C CA . ASN A 1 94 ? 20.653 1.645 -15.246 1.00 69.25 94 ASN A CA 1
ATOM 729 C C . ASN A 1 94 ? 19.393 2.495 -15.009 1.00 69.25 94 ASN A C 1
ATOM 731 O O . ASN A 1 94 ? 18.605 2.202 -14.105 1.00 69.25 94 ASN A O 1
ATOM 735 N N . PHE A 1 95 ? 19.223 3.568 -15.787 1.00 73.25 95 PHE A N 1
ATOM 736 C CA . PHE A 1 95 ? 18.179 4.577 -15.606 1.00 73.25 95 PHE A CA 1
ATOM 737 C C . PHE A 1 95 ? 16.781 3.948 -15.449 1.00 73.25 95 PHE A C 1
ATOM 739 O O . PHE A 1 95 ? 16.105 4.265 -14.467 1.00 73.25 95 PHE A O 1
ATOM 746 N N . PRO A 1 96 ? 16.387 2.964 -16.286 1.00 77.69 96 PRO A N 1
ATOM 747 C CA . PRO A 1 96 ? 15.190 2.148 -16.079 1.00 77.69 96 PRO A CA 1
ATOM 748 C C . PRO A 1 96 ? 15.019 1.559 -14.679 1.00 77.69 96 PRO A C 1
ATOM 750 O O . PRO A 1 96 ? 13.943 1.636 -14.086 1.00 77.69 96 PRO A O 1
ATOM 753 N N . VAL A 1 97 ? 16.078 0.956 -14.140 1.00 78.12 97 VAL A N 1
ATOM 754 C CA . VAL A 1 97 ? 16.052 0.219 -12.873 1.00 78.12 97 VAL A CA 1
ATOM 755 C C . VAL A 1 97 ? 15.911 1.189 -11.709 1.00 78.12 97 VAL A C 1
ATOM 757 O O . VAL A 1 97 ? 15.098 0.969 -10.813 1.00 78.12 97 VAL A O 1
ATOM 760 N N . ILE A 1 98 ? 16.647 2.299 -11.746 1.00 83.75 98 ILE A N 1
ATOM 761 C CA . ILE A 1 98 ? 16.574 3.336 -10.710 1.00 83.75 98 ILE A CA 1
ATOM 762 C C . ILE A 1 98 ? 15.219 4.013 -10.728 1.00 83.75 98 ILE A C 1
ATOM 764 O O . ILE A 1 98 ? 14.626 4.203 -9.673 1.00 83.75 98 ILE A O 1
ATOM 768 N N . TRP A 1 99 ? 14.708 4.345 -11.911 1.00 82.50 99 TRP A N 1
ATOM 769 C CA . TRP A 1 99 ? 13.404 4.979 -12.052 1.00 82.50 99 TRP A CA 1
ATOM 770 C C . TRP A 1 99 ? 12.271 4.072 -11.554 1.00 82.50 99 TRP A C 1
ATOM 772 O O . TRP A 1 99 ? 11.373 4.517 -10.833 1.00 82.50 99 TRP A O 1
ATOM 782 N N . THR A 1 100 ? 12.356 2.773 -11.857 1.00 86.00 100 THR A N 1
ATOM 783 C CA . THR A 1 100 ? 11.428 1.760 -11.333 1.00 86.00 100 THR A CA 1
ATOM 784 C C . THR A 1 100 ? 11.520 1.667 -9.808 1.00 86.00 100 THR A C 1
ATOM 786 O O . THR A 1 100 ? 10.497 1.695 -9.123 1.00 86.00 100 THR A O 1
ATOM 789 N N . GLY A 1 101 ? 12.740 1.615 -9.263 1.00 87.62 101 GLY A N 1
ATOM 790 C CA . GLY A 1 101 ? 12.986 1.567 -7.822 1.00 87.62 101 GLY A CA 1
ATOM 791 C C . GLY A 1 101 ? 12.490 2.814 -7.088 1.00 87.62 101 GLY A C 1
ATOM 792 O O . GLY A 1 101 ? 11.805 2.697 -6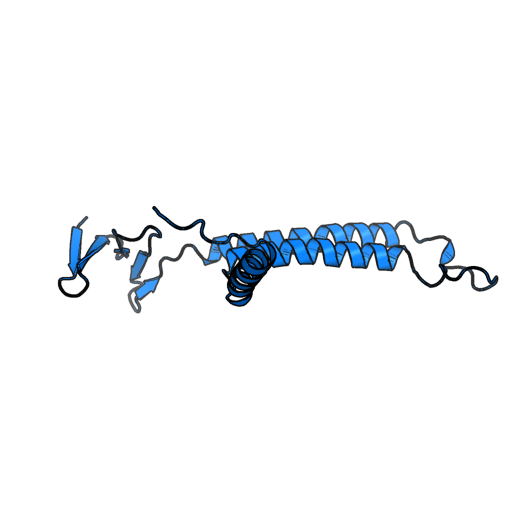.076 1.00 87.62 101 GLY A O 1
ATOM 793 N N . LEU A 1 102 ? 12.763 4.006 -7.623 1.00 89.81 102 LEU A N 1
ATOM 794 C CA . LEU A 1 102 ? 12.293 5.277 -7.074 1.00 89.81 102 LEU A CA 1
ATOM 795 C C . LEU A 1 102 ? 10.765 5.320 -7.046 1.00 89.81 102 LEU A C 1
ATOM 797 O O . LEU A 1 102 ? 10.179 5.671 -6.026 1.00 89.81 102 LEU A O 1
ATOM 801 N N . THR A 1 103 ? 10.119 4.887 -8.130 1.00 90.88 103 THR A N 1
ATOM 802 C CA . THR A 1 103 ? 8.656 4.827 -8.203 1.00 90.88 103 THR A CA 1
ATOM 803 C C . THR A 1 103 ? 8.089 3.880 -7.150 1.00 90.88 103 THR A C 1
ATOM 805 O O . THR A 1 103 ? 7.149 4.258 -6.449 1.00 90.88 103 THR A O 1
ATOM 808 N N . LEU A 1 104 ? 8.675 2.689 -6.991 1.00 91.31 104 LEU A N 1
ATOM 809 C CA . LEU A 1 104 ? 8.278 1.732 -5.957 1.00 91.31 104 LEU A CA 1
ATOM 810 C C . LEU A 1 104 ? 8.429 2.327 -4.552 1.00 91.31 104 LEU A C 1
ATOM 812 O O . LEU A 1 104 ? 7.513 2.214 -3.742 1.00 91.31 104 LEU A O 1
ATOM 816 N N . ILE A 1 105 ? 9.558 2.980 -4.266 1.00 93.56 105 ILE A N 1
ATOM 817 C CA . ILE A 1 105 ? 9.825 3.585 -2.956 1.00 93.56 105 ILE A CA 1
ATOM 818 C C . ILE A 1 105 ? 8.841 4.721 -2.677 1.00 93.56 105 ILE A C 1
ATOM 820 O O . ILE A 1 105 ? 8.261 4.758 -1.596 1.00 93.56 105 ILE A O 1
ATOM 824 N N . SER A 1 106 ? 8.613 5.627 -3.630 1.00 93.88 106 SER A N 1
ATOM 825 C CA . SER A 1 106 ? 7.702 6.761 -3.444 1.00 93.88 106 SER A CA 1
ATOM 826 C C . SER A 1 106 ? 6.262 6.305 -3.211 1.00 93.88 106 SER A C 1
ATOM 828 O O . SER A 1 106 ? 5.637 6.717 -2.233 1.00 93.88 106 SER A O 1
ATOM 830 N N . HIS A 1 107 ? 5.743 5.410 -4.053 1.00 93.38 107 HIS A N 1
ATOM 831 C CA . HIS A 1 107 ? 4.368 4.922 -3.915 1.00 93.38 107 HIS A CA 1
ATOM 832 C C . HIS A 1 107 ? 4.208 3.990 -2.713 1.00 93.38 107 HIS A C 1
ATOM 834 O O . HIS A 1 107 ? 3.192 4.048 -2.017 1.00 93.38 107 HIS A O 1
ATOM 840 N N . GLY A 1 108 ? 5.229 3.182 -2.422 1.00 92.38 108 GLY A N 1
ATOM 841 C CA . GLY A 1 108 ? 5.293 2.358 -1.223 1.00 92.38 108 GLY A CA 1
ATOM 842 C C . GLY A 1 108 ? 5.298 3.207 0.045 1.00 92.38 108 GLY A C 1
ATOM 843 O O . GLY A 1 108 ? 4.543 2.916 0.964 1.00 92.38 108 GLY A O 1
ATOM 844 N N . ALA A 1 109 ? 6.063 4.301 0.083 1.00 92.75 109 ALA A N 1
ATOM 845 C CA . ALA A 1 109 ? 6.082 5.227 1.213 1.00 92.75 109 ALA A CA 1
ATOM 846 C C . ALA A 1 109 ? 4.719 5.903 1.424 1.00 92.75 109 ALA A C 1
ATOM 848 O O . ALA A 1 109 ? 4.237 5.948 2.555 1.00 92.75 109 ALA A O 1
ATOM 849 N N . MET A 1 110 ? 4.064 6.367 0.353 1.00 90.44 110 MET A N 1
ATOM 850 C CA . MET A 1 110 ? 2.706 6.930 0.430 1.00 90.44 110 MET A CA 1
ATOM 851 C C . MET A 1 110 ? 1.688 5.899 0.934 1.00 90.44 110 MET A C 1
ATOM 853 O O . MET A 1 110 ? 0.889 6.188 1.824 1.00 90.44 110 MET A O 1
ATOM 857 N N . SER A 1 111 ? 1.746 4.678 0.405 1.00 91.62 111 SER A N 1
ATOM 858 C CA . SER A 1 111 ? 0.859 3.578 0.794 1.00 91.62 111 SER A CA 1
ATOM 859 C C . SER A 1 111 ? 1.081 3.154 2.246 1.00 91.62 111 SER A C 1
ATOM 861 O O . SER A 1 111 ? 0.124 2.973 2.997 1.00 91.62 111 SER A O 1
ATOM 863 N N . LEU A 1 112 ? 2.343 3.054 2.671 1.00 89.81 112 LEU A N 1
ATOM 864 C CA . LEU A 1 112 ? 2.724 2.718 4.040 1.00 89.81 112 LEU A CA 1
ATOM 865 C C . LEU A 1 112 ? 2.282 3.806 5.023 1.00 89.81 112 LEU A C 1
ATOM 867 O O . LEU A 1 112 ? 1.786 3.484 6.099 1.00 89.81 112 LEU A O 1
ATOM 871 N N . TRP A 1 113 ? 2.414 5.080 4.647 1.00 87.12 113 TRP A N 1
ATOM 872 C CA . TRP A 1 113 ? 1.913 6.203 5.436 1.00 87.12 113 TRP A CA 1
ATOM 873 C C . TRP A 1 113 ? 0.398 6.107 5.649 1.00 87.12 113 TRP A C 1
ATOM 875 O O . TRP A 1 113 ? -0.086 6.217 6.774 1.00 87.12 113 TRP A O 1
ATOM 885 N N . LEU A 1 114 ? -0.351 5.833 4.580 1.00 87.19 114 LEU A N 1
ATOM 886 C CA . LEU A 1 114 ? -1.806 5.697 4.631 1.00 87.19 114 LEU A CA 1
ATOM 887 C C . LEU A 1 114 ? -2.243 4.521 5.522 1.00 87.19 114 LEU A C 1
ATOM 889 O O . LEU A 1 114 ? -3.173 4.648 6.321 1.00 87.19 114 LEU A O 1
ATOM 893 N N . LEU A 1 115 ? -1.526 3.395 5.444 1.00 85.44 115 LEU A N 1
ATOM 894 C CA . LEU A 1 115 ? -1.733 2.242 6.324 1.00 85.44 115 LEU A CA 1
ATOM 895 C C . LEU A 1 115 ? -1.367 2.546 7.783 1.00 85.44 115 LEU A C 1
ATOM 897 O O . LEU A 1 115 ? -2.070 2.092 8.686 1.00 85.44 115 LEU A O 1
ATOM 901 N N . ALA A 1 116 ? -0.305 3.316 8.031 1.00 84.62 116 ALA A N 1
ATOM 902 C CA . ALA A 1 116 ? 0.105 3.705 9.378 1.00 84.62 116 ALA A CA 1
ATOM 903 C C . ALA A 1 116 ? -0.947 4.589 10.068 1.00 84.62 116 ALA A C 1
ATOM 905 O O . ALA A 1 116 ? -1.224 4.385 11.254 1.00 84.62 116 ALA A O 1
ATOM 906 N N . GLU A 1 117 ? -1.566 5.510 9.323 1.00 83.25 117 GLU A N 1
ATOM 907 C CA . GLU A 1 117 ? -2.671 6.346 9.804 1.00 83.25 117 GLU A CA 1
ATOM 908 C C . GLU A 1 117 ? -3.915 5.495 10.101 1.00 83.25 117 GLU A C 1
ATOM 910 O O . GLU A 1 117 ? -4.469 5.565 11.200 1.00 83.25 117 GLU A O 1
ATOM 915 N N . TYR A 1 118 ? -4.303 4.613 9.170 1.00 80.31 118 TYR A N 1
ATOM 916 C CA . TYR A 1 118 ? -5.451 3.719 9.352 1.00 80.31 118 TYR A CA 1
ATOM 917 C C . TYR A 1 118 ? -5.278 2.773 10.547 1.00 80.31 118 TYR A C 1
ATOM 919 O O . TYR A 1 118 ? -6.195 2.591 11.350 1.00 80.31 118 TYR A O 1
ATOM 927 N N . HIS A 1 119 ? -4.095 2.173 10.688 1.00 79.12 119 HIS A N 1
ATOM 928 C CA . HIS A 1 119 ? -3.816 1.218 11.756 1.00 79.12 119 HIS A CA 1
ATOM 929 C C . HIS A 1 119 ? -3.449 1.889 13.089 1.00 79.12 119 HIS A C 1
ATOM 931 O O . HIS A 1 119 ? -3.277 1.189 14.088 1.00 79.12 119 HIS A O 1
ATOM 937 N N . ARG A 1 120 ? -3.335 3.229 13.132 1.00 71.69 120 ARG A N 1
ATOM 938 C CA . ARG A 1 120 ? -2.923 4.003 14.320 1.00 71.69 120 ARG A CA 1
ATOM 939 C C . ARG A 1 120 ? -1.665 3.411 14.968 1.00 71.69 120 ARG A C 1
ATOM 941 O O . ARG A 1 120 ? -1.623 3.200 16.181 1.00 71.69 120 ARG A O 1
ATOM 948 N N . TRP A 1 121 ? -0.652 3.089 14.160 1.00 71.12 121 TRP A N 1
ATOM 949 C CA . TRP A 1 121 ? 0.497 2.316 14.640 1.00 71.12 121 TRP A CA 1
ATOM 950 C C . TRP A 1 121 ? 1.233 3.046 15.788 1.00 71.12 121 TRP A C 1
ATOM 952 O O . TRP A 1 121 ? 1.505 4.247 15.666 1.00 71.12 121 TRP A O 1
ATOM 962 N N . PRO A 1 122 ? 1.607 2.361 16.893 1.00 67.44 122 PRO A N 1
ATOM 963 C CA . PRO A 1 122 ? 2.148 3.008 18.093 1.00 67.44 122 PRO A CA 1
ATOM 964 C C . PRO A 1 122 ? 3.403 3.844 17.823 1.00 67.44 122 PRO A C 1
ATOM 966 O O . PRO A 1 122 ? 3.597 4.899 18.4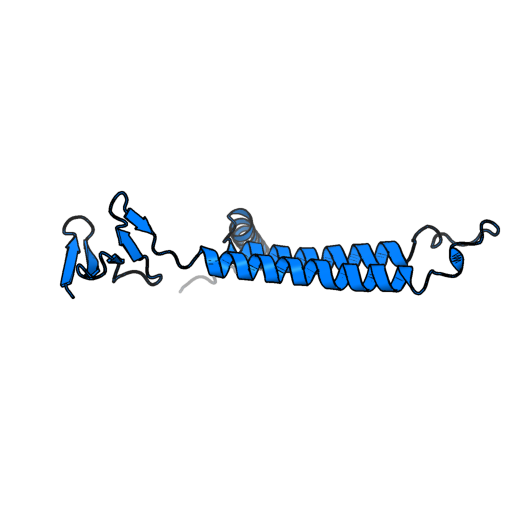26 1.00 67.44 122 PRO A O 1
ATOM 969 N N . TRP A 1 123 ? 4.250 3.398 16.893 1.00 72.44 123 TRP A N 1
ATOM 970 C CA . TRP A 1 123 ? 5.511 4.066 16.564 1.00 72.44 123 TRP A CA 1
ATOM 971 C C . TRP A 1 123 ? 5.300 5.353 15.762 1.00 72.44 123 TRP A C 1
ATOM 973 O O . TRP A 1 123 ? 6.050 6.309 15.947 1.00 72.44 123 TRP A O 1
ATOM 983 N N . TYR A 1 124 ? 4.255 5.411 14.931 1.00 75.19 124 TYR A N 1
ATOM 984 C CA . TYR A 1 124 ? 3.898 6.606 14.166 1.00 75.19 124 TYR A CA 1
ATOM 985 C C . TYR A 1 124 ? 3.450 7.735 15.106 1.00 75.19 124 TYR A C 1
ATOM 987 O O . TYR A 1 124 ? 4.040 8.817 15.094 1.00 75.19 124 TYR A O 1
ATOM 995 N N . ILE A 1 125 ? 2.529 7.445 16.032 1.00 74.69 125 ILE A N 1
ATOM 996 C CA . ILE A 1 125 ? 2.093 8.403 17.064 1.00 74.69 125 ILE A CA 1
ATOM 997 C C . ILE A 1 125 ? 3.260 8.814 17.973 1.00 74.69 125 ILE A C 1
ATOM 999 O O . ILE A 1 125 ? 3.453 10.001 18.249 1.00 74.69 125 ILE A O 1
ATOM 1003 N N . ALA A 1 126 ? 4.085 7.852 18.402 1.00 78.88 126 ALA A N 1
ATOM 1004 C CA . ALA A 1 126 ? 5.254 8.139 19.228 1.00 78.88 126 ALA A CA 1
ATOM 1005 C C . ALA A 1 126 ? 6.253 9.062 18.514 1.00 78.88 126 ALA A C 1
ATOM 1007 O O . ALA A 1 126 ? 6.802 9.968 19.145 1.00 78.88 126 ALA A O 1
ATOM 1008 N N . SER A 1 127 ? 6.471 8.870 17.210 1.00 78.44 127 SER A N 1
ATOM 1009 C CA . SER A 1 127 ? 7.369 9.710 16.412 1.00 78.44 127 SER A CA 1
ATOM 1010 C C . SER A 1 127 ? 6.861 11.150 16.293 1.00 78.44 127 SER A C 1
ATOM 1012 O O . SER A 1 127 ? 7.644 12.076 16.502 1.00 78.44 127 SER A O 1
ATOM 1014 N N . GLY A 1 128 ? 5.551 11.349 16.099 1.00 76.25 128 GLY A N 1
ATOM 1015 C CA . GLY A 1 128 ? 4.919 12.672 16.083 1.00 76.25 128 GLY A CA 1
ATOM 1016 C C . GLY A 1 128 ? 5.104 13.427 17.401 1.00 76.25 128 GLY A C 1
ATOM 1017 O O . GLY A 1 128 ? 5.548 14.575 17.405 1.00 76.25 128 GLY A O 1
ATOM 1018 N N . ILE A 1 129 ? 4.878 12.758 18.538 1.00 77.94 129 ILE A N 1
ATOM 1019 C CA . ILE A 1 129 ? 5.099 13.346 19.873 1.00 77.94 129 ILE A CA 1
ATOM 1020 C C . ILE A 1 129 ? 6.582 13.694 20.078 1.00 77.94 129 ILE A C 1
ATOM 1022 O O . ILE A 1 129 ? 6.915 14.728 20.664 1.00 77.94 129 ILE A O 1
ATOM 1026 N N . ARG A 1 130 ? 7.497 12.848 19.591 1.00 78.50 130 ARG A N 1
ATOM 1027 C CA . ARG A 1 130 ? 8.946 13.072 19.708 1.00 78.50 130 ARG A CA 1
ATOM 1028 C C . ARG A 1 130 ? 9.404 14.262 18.865 1.00 78.50 130 ARG A C 1
ATOM 1030 O O . ARG A 1 130 ? 10.157 15.092 19.370 1.00 78.50 130 ARG A O 1
ATOM 1037 N N . LEU A 1 131 ? 8.896 14.382 17.640 1.00 80.62 131 LEU A N 1
ATOM 1038 C CA . LEU A 1 131 ? 9.158 15.507 16.741 1.00 80.62 131 LEU A CA 1
ATOM 1039 C C . LEU A 1 131 ? 8.597 16.818 17.295 1.00 80.62 131 LEU A C 1
ATOM 1041 O O . LEU A 1 131 ? 9.298 17.824 17.274 1.00 80.62 131 LEU A O 1
ATOM 1045 N N . GLN A 1 132 ? 7.396 16.808 17.880 1.00 79.06 132 GLN A N 1
ATOM 1046 C CA . GL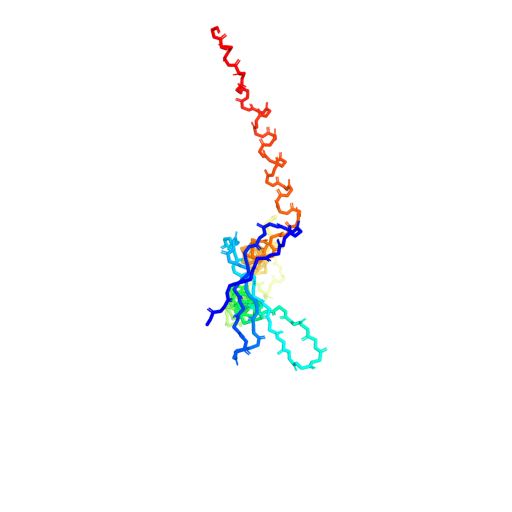N A 1 132 ? 6.826 17.986 18.546 1.00 79.06 132 GLN A CA 1
ATOM 1047 C C . GLN A 1 132 ? 7.644 18.412 19.769 1.00 79.06 132 GLN A C 1
ATOM 1049 O O . GLN A 1 132 ? 7.916 19.598 19.946 1.00 79.06 132 GLN A O 1
ATOM 1054 N N . ARG A 1 133 ? 8.098 17.458 20.593 1.00 76.19 133 ARG A N 1
ATOM 1055 C CA . ARG A 1 133 ? 8.990 17.748 21.729 1.00 76.19 133 ARG A CA 1
ATOM 1056 C C . ARG A 1 133 ? 10.344 18.290 21.279 1.00 76.19 133 ARG A C 1
ATOM 1058 O O . ARG A 1 133 ? 10.894 19.156 21.950 1.00 76.19 133 ARG A O 1
ATOM 1065 N N . MET A 1 134 ? 10.887 17.791 20.170 1.00 75.31 134 MET A N 1
ATOM 1066 C CA . MET A 1 134 ? 12.118 18.325 19.585 1.00 75.31 134 MET A CA 1
ATOM 1067 C C . MET A 1 134 ? 11.887 19.728 19.017 1.00 75.31 134 MET A C 1
ATOM 1069 O O . MET A 1 134 ? 12.646 20.630 19.346 1.00 75.31 134 MET A O 1
ATOM 1073 N N . GLY A 1 135 ? 10.803 19.952 18.275 1.00 78.88 135 GLY A N 1
ATOM 1074 C CA . GLY A 1 135 ? 10.427 21.270 17.761 1.00 78.88 135 GLY A CA 1
ATOM 1075 C C . GLY A 1 135 ? 10.223 22.304 18.871 1.00 78.88 135 GLY A C 1
ATOM 1076 O O . GLY A 1 135 ? 10.746 23.406 18.773 1.00 78.88 135 GLY A O 1
ATOM 1077 N N . ALA A 1 136 ? 9.562 21.939 19.972 1.00 72.12 136 ALA A N 1
ATOM 1078 C CA . ALA A 1 136 ? 9.381 22.821 21.128 1.00 72.12 136 ALA A CA 1
ATOM 1079 C C . ALA A 1 136 ? 10.707 23.188 21.822 1.00 72.12 136 ALA A C 1
ATOM 1081 O O . ALA A 1 136 ? 10.845 24.302 22.320 1.00 72.12 136 ALA A O 1
ATOM 1082 N N . ARG A 1 137 ? 11.694 22.280 21.823 1.00 69.81 137 ARG A N 1
ATOM 1083 C CA . ARG A 1 137 ? 13.053 22.567 22.317 1.00 69.81 137 ARG A CA 1
ATOM 1084 C C . ARG A 1 137 ? 13.839 23.480 21.378 1.00 69.81 137 ARG A C 1
ATOM 1086 O O . ARG A 1 137 ? 14.627 24.281 21.858 1.00 69.81 137 ARG A O 1
ATOM 1093 N N . TRP A 1 138 ? 13.635 23.353 20.068 1.00 65.38 138 TRP A N 1
ATOM 1094 C CA . TRP A 1 138 ? 14.317 24.167 19.057 1.00 65.38 138 TRP A CA 1
ATOM 1095 C C . TRP A 1 138 ? 13.708 25.566 18.894 1.00 65.38 138 TRP A C 1
ATOM 1097 O O . TRP A 1 138 ? 14.441 26.511 18.631 1.00 65.38 138 TRP A O 1
ATOM 1107 N N . PHE A 1 139 ? 12.391 25.718 19.074 1.00 66.88 139 PHE A N 1
ATOM 1108 C CA . PHE A 1 139 ? 11.678 26.984 18.862 1.00 66.88 139 PHE A CA 1
ATOM 1109 C C . PHE A 1 139 ? 11.503 27.860 20.104 1.00 66.88 139 PHE A C 1
ATOM 1111 O O . PHE A 1 139 ? 10.789 28.853 20.011 1.00 66.88 139 PHE A O 1
ATOM 1118 N N . GLY A 1 140 ? 12.134 27.525 21.237 1.00 63.94 140 GLY A N 1
ATOM 1119 C CA . GLY A 1 140 ? 12.337 28.449 22.359 1.00 63.94 140 GLY A CA 1
ATOM 1120 C C . GLY A 1 140 ? 11.159 29.381 22.657 1.00 63.94 140 GLY A C 1
ATOM 1121 O O . GLY A 1 140 ? 11.346 30.590 22.735 1.00 63.94 140 GLY A O 1
ATOM 1122 N N . ARG A 1 141 ? 9.934 28.857 22.802 1.00 56.69 141 ARG A N 1
ATOM 1123 C CA . ARG A 1 141 ? 8.898 29.631 23.491 1.00 56.69 141 ARG A CA 1
ATOM 1124 C C . ARG A 1 141 ? 9.213 29.542 24.971 1.00 56.69 141 ARG A C 1
ATOM 1126 O O . ARG A 1 141 ? 8.743 28.633 25.653 1.00 56.69 141 ARG A O 1
ATOM 1133 N N . GLU A 1 142 ? 10.039 30.466 25.443 1.00 55.03 142 GLU A N 1
ATOM 1134 C CA . GLU A 1 142 ? 10.001 30.838 26.849 1.00 55.03 142 GLU A CA 1
ATOM 1135 C C . GLU A 1 142 ? 8.541 31.190 27.184 1.00 55.03 142 GLU A C 1
ATOM 1137 O O . GLU A 1 142 ? 7.895 31.917 26.418 1.00 55.03 142 GLU A O 1
ATOM 1142 N N . PRO A 1 143 ? 7.964 30.649 28.269 1.00 50.59 143 PRO A N 1
ATOM 1143 C CA . PRO A 1 143 ? 6.726 31.193 28.785 1.00 50.59 143 PRO A CA 1
ATOM 1144 C C . PRO A 1 143 ? 7.033 32.633 29.197 1.00 50.59 143 PRO A C 1
ATOM 1146 O O . PRO A 1 143 ? 7.720 32.863 30.189 1.00 50.59 143 PRO A O 1
ATOM 1149 N N . VAL A 1 144 ? 6.563 33.601 28.405 1.00 55.81 144 VAL A N 1
ATOM 1150 C CA . VAL A 1 144 ? 6.478 34.994 28.843 1.00 55.81 144 VAL A CA 1
ATOM 1151 C C . VAL A 1 144 ? 5.686 34.961 30.143 1.00 55.81 144 VAL A C 1
ATOM 1153 O O . VAL A 1 144 ? 4.524 34.551 30.157 1.00 55.81 144 VAL A O 1
ATOM 1156 N N . GLY A 1 145 ? 6.389 35.268 31.234 1.00 50.59 145 GLY A N 1
ATOM 1157 C CA . GLY A 1 145 ? 5.871 35.241 32.588 1.00 50.59 145 GLY A CA 1
ATOM 1158 C C . GLY A 1 145 ? 4.561 36.007 32.675 1.00 50.59 145 GLY A C 1
ATOM 1159 O O . GLY A 1 145 ? 4.420 37.094 32.113 1.00 50.59 145 GLY A O 1
ATOM 1160 N N . GLY A 1 146 ? 3.600 35.390 33.356 1.00 53.31 146 GLY A N 1
ATOM 1161 C CA . GLY A 1 146 ? 2.397 36.069 33.796 1.00 53.31 146 GLY A CA 1
ATOM 1162 C C . GLY A 1 146 ? 2.746 37.229 34.724 1.00 53.31 146 GLY A C 1
ATOM 1163 O O . GLY A 1 146 ? 3.732 37.167 35.462 1.00 53.31 146 GLY A O 1
ATOM 1164 N N . ASN A 1 147 ? 1.918 38.268 34.627 1.00 44.09 147 ASN A N 1
ATOM 1165 C CA . ASN A 1 147 ? 1.804 39.353 35.598 1.00 44.09 147 ASN A CA 1
ATOM 1166 C C . ASN A 1 147 ? 1.591 38.834 37.023 1.00 44.09 147 ASN A C 1
ATOM 1168 O O . ASN A 1 147 ? 0.887 37.806 37.169 1.00 44.09 147 ASN A O 1
#

Secondary structure (DSSP, 8-state):
-EEEE-TTT--EEEEETTTTEEEETT-SS--EEEE-SSSEEE--THHHHHHHHHHHHHHHHHHHHHHHHHHHHHS--GGGS-------TTTT--HHHHHHHHHHHHHHHHHHHHHHHHHT-HHHHHHHHHHHHHHHHHTT-------